Protein AF-A0A7R8Z9K9-F1 (afdb_monomer_lite)

Structure (mmCIF, N/CA/C/O backbone):
data_AF-A0A7R8Z9K9-F1
#
_entry.id   AF-A0A7R8Z9K9-F1
#
loop_
_atom_site.group_PDB
_atom_site.id
_atom_site.type_symbol
_atom_site.label_atom_id
_atom_site.label_alt_id
_atom_site.label_comp_id
_atom_site.label_asym_id
_atom_site.label_entity_id
_atom_site.label_seq_id
_atom_site.pdbx_PDB_ins_code
_atom_site.Cartn_x
_atom_site.Cartn_y
_atom_site.Cartn_z
_atom_site.occupancy
_atom_site.B_iso_or_equiv
_atom_site.auth_seq_id
_atom_site.auth_comp_id
_atom_site.auth_asym_id
_atom_site.auth_atom_id
_atom_site.pdbx_PDB_model_num
ATOM 1 N N . MET A 1 1 ? 3.590 -2.483 -10.558 1.00 52.03 1 MET A N 1
ATOM 2 C CA . MET A 1 1 ? 3.699 -1.095 -10.075 1.00 52.03 1 MET A CA 1
ATOM 3 C C . MET A 1 1 ? 3.629 -0.185 -11.286 1.00 52.03 1 MET A C 1
ATOM 5 O O . MET A 1 1 ? 4.365 -0.441 -12.233 1.00 52.03 1 MET A O 1
ATOM 9 N N . LEU A 1 2 ? 2.723 0.784 -11.284 1.00 53.03 2 LEU A N 1
ATOM 10 C CA . LEU A 1 2 ? 2.446 1.708 -12.384 1.00 53.03 2 LEU A CA 1
ATOM 11 C C . LEU A 1 2 ? 2.687 3.146 -11.916 1.00 53.03 2 LEU A C 1
ATOM 13 O O . LEU A 1 2 ? 2.334 3.467 -10.784 1.00 53.03 2 LEU A O 1
ATOM 17 N N . CYS A 1 3 ? 3.271 4.001 -12.758 1.00 41.38 3 CYS A N 1
ATOM 18 C CA . CYS A 1 3 ? 3.404 5.423 -12.441 1.00 41.38 3 CYS A CA 1
ATOM 19 C C . CYS A 1 3 ? 2.053 6.142 -12.611 1.00 41.38 3 CYS A C 1
ATOM 21 O O . CYS A 1 3 ? 1.376 5.962 -13.618 1.00 41.38 3 CYS A O 1
ATOM 23 N N . ALA A 1 4 ? 1.656 6.943 -11.620 1.00 40.53 4 ALA A N 1
ATOM 24 C CA . ALA A 1 4 ? 0.320 7.541 -11.517 1.00 40.53 4 ALA A CA 1
ATOM 25 C C . ALA A 1 4 ? 0.009 8.651 -12.540 1.00 40.53 4 ALA A C 1
ATOM 27 O O . ALA A 1 4 ? -1.157 9.002 -12.698 1.00 40.53 4 ALA A O 1
ATOM 28 N N . GLU A 1 5 ? 1.013 9.211 -13.220 1.00 37.53 5 GLU A N 1
ATOM 29 C CA . GLU A 1 5 ? 0.832 10.372 -14.109 1.00 37.53 5 GLU A CA 1
ATOM 30 C C . GLU A 1 5 ? 0.020 10.072 -15.386 1.00 37.53 5 GLU A C 1
ATOM 32 O O . GLU A 1 5 ? -0.365 11.002 -16.088 1.00 37.53 5 GLU A O 1
ATOM 37 N N . GLU A 1 6 ? -0.301 8.805 -15.672 1.00 40.16 6 GLU A N 1
ATOM 38 C CA . GLU A 1 6 ? -0.835 8.385 -16.980 1.00 40.16 6 GLU A CA 1
ATOM 39 C C . GLU A 1 6 ? -2.163 7.608 -16.922 1.00 40.16 6 GLU A C 1
ATOM 41 O O . GLU A 1 6 ? -2.559 6.985 -17.905 1.00 40.16 6 GLU A O 1
ATOM 46 N N . ILE A 1 7 ? -2.873 7.616 -15.789 1.00 44.47 7 ILE A N 1
ATOM 47 C CA . ILE A 1 7 ? -3.975 6.669 -15.560 1.00 44.47 7 ILE A CA 1
ATOM 48 C C . ILE A 1 7 ? -5.355 7.350 -15.588 1.00 44.47 7 ILE A C 1
ATOM 50 O O . ILE A 1 7 ? -5.665 8.180 -14.734 1.00 44.47 7 ILE A O 1
ATOM 54 N N . GLY A 1 8 ? -6.178 6.983 -16.584 1.00 40.91 8 GLY A N 1
ATOM 55 C CA . GLY A 1 8 ? -7.614 7.302 -16.682 1.00 40.91 8 GLY A CA 1
ATOM 56 C C . GLY A 1 8 ? -8.498 6.405 -15.796 1.00 40.91 8 GLY A C 1
ATOM 57 O O . GLY A 1 8 ? -7.988 5.649 -14.977 1.00 40.91 8 GLY A O 1
ATOM 58 N N . ASP A 1 9 ? -9.827 6.487 -15.928 1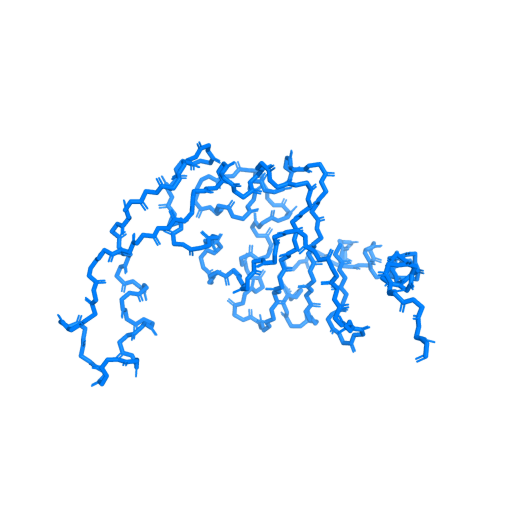.00 36.44 9 ASP A N 1
ATOM 59 C CA . ASP A 1 9 ? -10.759 5.658 -15.139 1.00 36.44 9 ASP A CA 1
ATOM 60 C C . ASP A 1 9 ? -10.586 4.156 -15.457 1.00 36.44 9 ASP A C 1
ATOM 62 O O . ASP A 1 9 ? -10.836 3.726 -16.581 1.00 36.44 9 ASP A O 1
ATOM 66 N N . ILE A 1 10 ? -10.179 3.357 -14.459 1.00 47.94 10 ILE A N 1
ATOM 67 C CA . ILE A 1 10 ? -10.001 1.895 -14.566 1.00 47.94 10 ILE A CA 1
ATOM 68 C C . ILE A 1 10 ? -11.184 1.161 -13.916 1.00 47.94 10 ILE A C 1
ATOM 70 O O . ILE A 1 10 ? -11.571 1.458 -12.781 1.00 47.94 10 ILE A O 1
ATOM 74 N N . HIS A 1 11 ? -11.702 0.140 -14.603 1.00 39.91 11 HIS A N 1
ATOM 75 C CA . HIS A 1 11 ? -12.711 -0.805 -14.113 1.00 39.91 11 HIS A CA 1
ATOM 76 C C . HIS A 1 11 ? -12.110 -1.859 -13.153 1.00 39.91 11 HIS A C 1
ATOM 78 O O . HIS A 1 11 ? -12.084 -3.045 -13.448 1.00 39.91 11 HIS A O 1
ATOM 84 N N . ALA A 1 12 ? -11.647 -1.451 -11.967 1.00 46.03 12 ALA A N 1
ATOM 85 C CA . ALA A 1 12 ? -11.196 -2.401 -10.941 1.00 46.03 12 ALA A CA 1
ATOM 86 C C . ALA A 1 12 ? -12.359 -2.860 -10.036 1.00 46.03 12 ALA A C 1
ATOM 88 O O . ALA A 1 12 ? -13.135 -2.042 -9.535 1.00 46.03 12 ALA A O 1
ATOM 89 N N . SER A 1 13 ? -12.450 -4.170 -9.764 1.00 46.19 13 SER A N 1
ATOM 90 C CA . SER A 1 13 ? -13.502 -4.769 -8.915 1.00 46.19 13 SER A CA 1
ATOM 91 C C . SER A 1 13 ? -13.489 -4.255 -7.465 1.00 46.19 13 SER A C 1
ATOM 93 O O . SER A 1 13 ? -14.546 -4.090 -6.854 1.00 46.19 13 SER A O 1
ATOM 95 N N . VAL A 1 14 ? -12.306 -3.966 -6.904 1.00 56.81 14 VAL A N 1
ATOM 96 C CA . VAL A 1 14 ? -12.154 -3.236 -5.635 1.00 56.81 14 VAL A CA 1
ATOM 97 C C . VAL A 1 14 ? -11.001 -2.237 -5.745 1.00 56.81 14 VAL A C 1
ATOM 99 O O . VAL A 1 14 ? -9.825 -2.597 -5.671 1.00 56.81 14 VAL A O 1
ATOM 102 N N . THR A 1 15 ? -11.342 -0.952 -5.841 1.00 54.38 15 THR A N 1
ATOM 103 C CA . THR A 1 15 ? -10.375 0.150 -5.747 1.00 54.38 15 THR A CA 1
ATOM 104 C C . THR A 1 15 ? -10.201 0.563 -4.292 1.00 54.38 15 THR A C 1
ATOM 106 O O . THR A 1 15 ? -11.116 1.125 -3.683 1.00 54.38 15 THR A O 1
ATOM 109 N N . HIS A 1 16 ? -9.020 0.321 -3.718 1.00 59.72 16 HIS A N 1
ATOM 110 C CA . HIS A 1 16 ? -8.695 0.822 -2.386 1.00 59.72 16 HIS A CA 1
ATOM 111 C C . HIS A 1 16 ? -8.024 2.191 -2.477 1.00 59.72 16 HIS A C 1
ATOM 113 O O . HIS A 1 16 ? -6.913 2.349 -2.991 1.00 59.72 16 HIS A O 1
ATOM 119 N N . LYS A 1 17 ? -8.724 3.205 -1.958 1.00 54.59 17 LYS A N 1
ATOM 120 C CA . LYS A 1 17 ? -8.314 4.609 -2.012 1.00 54.59 17 LYS A CA 1
ATOM 121 C C . LYS A 1 17 ? -7.251 4.912 -0.946 1.00 54.59 17 LYS A C 1
ATOM 123 O O . LYS A 1 17 ? -7.519 5.589 0.039 1.00 54.59 17 LYS A O 1
ATOM 128 N N . GLY A 1 18 ? -6.038 4.415 -1.164 1.00 66.25 18 GLY A N 1
ATOM 129 C CA . GLY A 1 18 ? -4.856 4.791 -0.392 1.00 66.25 18 GLY A CA 1
ATOM 130 C C . GLY A 1 18 ? -4.432 3.804 0.690 1.00 66.25 18 GLY A C 1
ATOM 131 O O . GLY A 1 18 ? -5.251 3.113 1.292 1.00 66.25 18 GLY A O 1
ATOM 132 N N . ILE A 1 19 ? -3.122 3.789 0.939 1.00 79.50 19 ILE A N 1
ATOM 133 C CA . ILE A 1 19 ? -2.505 3.217 2.139 1.00 79.50 19 ILE A CA 1
ATOM 134 C C . ILE A 1 19 ? -2.278 4.310 3.185 1.00 79.50 19 ILE A C 1
ATOM 136 O O . ILE A 1 19 ? -1.959 5.456 2.836 1.00 79.50 19 ILE A O 1
ATOM 140 N N . GLY A 1 20 ? -2.423 3.948 4.458 1.00 79.19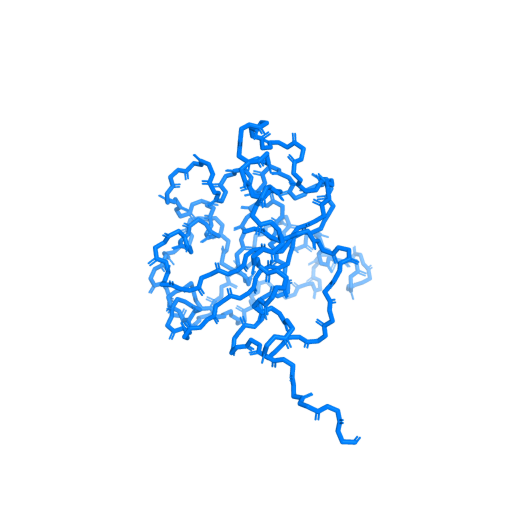 20 GLY A N 1
ATOM 141 C CA . GLY A 1 20 ? -1.957 4.774 5.568 1.00 79.19 20 GLY A CA 1
ATOM 142 C C . GLY A 1 20 ? -0.425 4.920 5.565 1.00 79.19 20 GLY A C 1
ATOM 143 O O . GLY A 1 20 ? 0.270 4.110 4.943 1.00 79.19 20 GLY A O 1
ATOM 144 N N . PRO A 1 21 ? 0.137 5.940 6.240 1.00 81.06 21 PRO A N 1
ATOM 145 C CA . PRO A 1 21 ? 1.592 6.080 6.412 1.00 81.06 21 PRO A CA 1
ATOM 146 C C . PRO A 1 21 ? 2.227 4.912 7.199 1.00 81.06 21 PRO A C 1
ATOM 148 O O . PRO A 1 21 ? 3.418 4.648 7.083 1.00 81.06 21 PRO A O 1
ATOM 151 N N . ASP A 1 22 ? 1.417 4.182 7.957 1.00 82.69 22 ASP A N 1
ATOM 152 C CA . ASP A 1 22 ? 1.696 2.923 8.659 1.00 82.69 22 ASP A CA 1
ATOM 153 C C . ASP A 1 22 ? 1.383 1.666 7.811 1.00 82.69 22 ASP A C 1
ATOM 155 O O . ASP A 1 22 ? 1.462 0.538 8.293 1.00 82.69 22 ASP A O 1
ATOM 159 N N . GLY A 1 23 ? 0.997 1.842 6.543 1.00 82.06 23 GLY A N 1
ATOM 160 C CA . GLY A 1 23 ? 0.676 0.762 5.611 1.00 82.06 23 GLY A CA 1
ATOM 161 C C . GLY A 1 23 ? -0.619 0.010 5.911 1.00 82.06 23 GLY A C 1
ATOM 162 O O . GLY A 1 23 ? -0.770 -1.125 5.441 1.00 82.06 23 GLY A O 1
ATOM 163 N N . HIS A 1 24 ? -1.554 0.598 6.667 1.00 84.44 24 HIS A N 1
ATOM 164 C CA . HIS A 1 24 ? -2.867 -0.016 6.831 1.00 84.44 24 HIS A CA 1
ATOM 165 C C . HIS A 1 24 ? -3.698 0.039 5.541 1.00 84.44 24 HIS A C 1
ATOM 167 O O . HIS A 1 24 ? -3.658 1.010 4.781 1.00 84.44 24 HIS A O 1
ATOM 173 N N . ILE A 1 25 ? -4.497 -1.008 5.326 1.00 83.88 25 ILE A N 1
ATOM 174 C CA . ILE A 1 25 ? -5.570 -1.055 4.323 1.00 83.88 25 ILE A CA 1
ATOM 175 C C . ILE A 1 25 ? -6.908 -0.851 5.033 1.00 83.88 25 ILE A C 1
ATOM 177 O O . ILE A 1 25 ? -7.184 -1.535 6.026 1.00 83.88 25 ILE A O 1
ATOM 181 N N . ALA A 1 26 ? -7.780 0.006 4.500 1.00 82.75 26 ALA A N 1
ATOM 182 C CA . ALA A 1 26 ? -9.013 0.423 5.173 1.00 82.75 26 ALA A CA 1
ATOM 183 C C . ALA A 1 26 ? -8.692 0.924 6.594 1.00 82.75 26 ALA A C 1
ATOM 185 O O . ALA A 1 26 ? -7.798 1.740 6.751 1.00 82.75 26 ALA A O 1
ATOM 186 N N . PHE A 1 27 ? -9.348 0.402 7.632 1.00 81.69 27 PHE A N 1
ATOM 187 C CA . PHE A 1 27 ? -8.949 0.621 9.027 1.00 81.69 27 PHE A CA 1
ATOM 188 C C . PHE A 1 27 ? -8.345 -0.645 9.651 1.00 81.69 27 PHE A C 1
ATOM 190 O O . PHE A 1 27 ? -8.546 -0.934 10.833 1.00 81.69 27 PHE A O 1
ATOM 197 N N . ASN A 1 28 ? -7.633 -1.465 8.869 1.00 83.81 28 ASN A N 1
ATOM 198 C CA . ASN A 1 28 ? -6.879 -2.603 9.399 1.00 83.81 28 ASN A CA 1
ATOM 199 C C . ASN A 1 28 ? -5.527 -2.136 9.941 1.00 83.81 28 ASN A C 1
ATOM 201 O O . ASN A 1 28 ? -4.488 -2.373 9.328 1.00 83.81 28 ASN A O 1
ATOM 205 N N . GLU A 1 29 ? -5.594 -1.511 11.116 1.00 84.12 29 GLU A N 1
ATOM 206 C CA . GLU A 1 29 ? -4.453 -1.024 11.896 1.00 84.12 29 GLU A CA 1
ATOM 207 C C . GLU A 1 29 ? -3.366 -2.102 12.087 1.00 84.12 29 GLU A C 1
ATOM 209 O O . GLU A 1 29 ? -3.707 -3.302 12.105 1.00 84.12 29 GLU A O 1
ATOM 214 N N . PRO A 1 30 ? -2.099 -1.706 12.311 1.00 86.31 30 PRO A N 1
ATOM 215 C CA . PRO A 1 30 ? -0.998 -2.621 12.601 1.00 86.31 30 PRO A CA 1
ATOM 216 C C . PRO A 1 30 ? -1.350 -3.662 13.677 1.00 86.31 30 PRO A C 1
ATOM 218 O O . PRO A 1 30 ? -1.950 -3.360 14.710 1.00 86.31 30 PRO A O 1
ATOM 221 N N . GLY A 1 31 ? -1.023 -4.927 13.410 1.00 85.44 31 GLY A N 1
ATOM 222 C CA . GLY A 1 31 ? -1.386 -6.075 14.250 1.00 85.44 31 GLY A CA 1
ATOM 223 C C . GLY A 1 31 ? -2.754 -6.689 13.921 1.00 85.44 31 GLY A C 1
ATOM 224 O O . GLY A 1 31 ? -3.184 -7.649 14.564 1.00 85.44 31 GLY A O 1
ATOM 225 N N . SER A 1 32 ? -3.464 -6.171 12.915 1.00 86.38 32 SER A N 1
ATOM 226 C CA . SER A 1 32 ? -4.697 -6.786 12.415 1.00 86.38 32 SER A CA 1
ATOM 227 C C . SER A 1 32 ? -4.425 -8.105 11.690 1.00 86.38 32 SER A C 1
ATOM 229 O O . SER A 1 32 ? -3.485 -8.22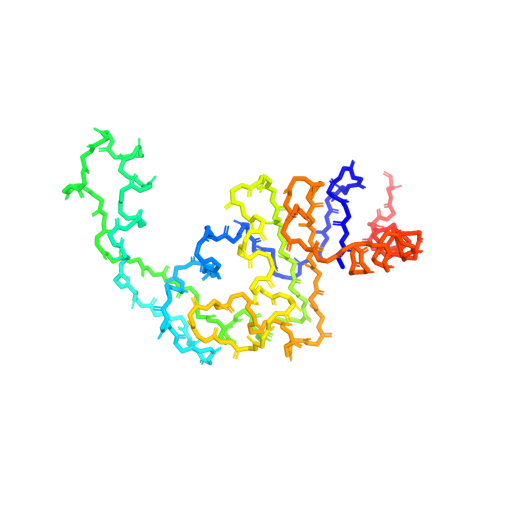7 10.916 1.00 86.38 32 SER A O 1
ATOM 231 N N . SER A 1 33 ? -5.292 -9.101 11.897 1.00 89.19 33 SER A N 1
ATOM 232 C CA . SER A 1 33 ? -5.183 -10.383 11.190 1.00 89.19 33 SER A CA 1
ATOM 233 C C . SER A 1 33 ? -5.288 -10.197 9.671 1.00 89.19 33 SER A C 1
ATOM 235 O O . SER A 1 33 ? -6.217 -9.547 9.179 1.00 89.19 33 SER A O 1
ATOM 237 N N . LEU A 1 34 ? -4.365 -10.818 8.934 1.00 88.06 34 LEU A N 1
ATOM 238 C CA . LEU A 1 34 ? -4.307 -10.775 7.468 1.00 88.06 34 LEU A CA 1
ATOM 239 C C . LEU A 1 34 ? -5.464 -11.536 6.801 1.00 88.06 34 LEU A C 1
ATOM 241 O O . LEU A 1 34 ? -5.832 -11.245 5.672 1.00 88.06 34 LEU A O 1
ATOM 245 N N . VAL A 1 35 ? -6.101 -12.457 7.525 1.00 89.62 35 VAL A N 1
ATOM 246 C CA . VAL A 1 35 ? -7.290 -13.203 7.067 1.00 89.62 35 VAL A CA 1
ATOM 247 C C . VAL A 1 35 ? -8.584 -12.649 7.667 1.00 89.62 35 VAL A C 1
ATOM 249 O O . VAL A 1 35 ? -9.606 -13.330 7.746 1.00 89.62 35 VAL A O 1
ATOM 252 N N . SER A 1 36 ? -8.548 -11.409 8.157 1.00 87.38 36 SER A N 1
ATOM 253 C CA . SER A 1 36 ? -9.694 -10.812 8.831 1.00 87.38 36 SER A CA 1
ATOM 254 C C . SER A 1 36 ? -10.879 -10.569 7.894 1.00 87.38 36 SER A C 1
ATOM 256 O O . SER A 1 36 ? -10.728 -10.264 6.711 1.00 87.38 36 SER A O 1
ATOM 258 N N . ARG A 1 37 ? -12.084 -10.667 8.461 1.00 86.75 37 ARG A N 1
ATOM 259 C CA . ARG A 1 37 ? -13.354 -10.328 7.809 1.00 86.75 37 ARG A CA 1
ATOM 260 C C . ARG A 1 37 ? -13.850 -8.952 8.252 1.00 86.75 37 ARG A C 1
ATOM 262 O O . ARG A 1 37 ? -13.267 -8.347 9.163 1.00 86.75 37 ARG A O 1
ATOM 269 N N . THR A 1 38 ? -14.893 -8.459 7.584 1.00 83.19 38 THR A N 1
ATOM 270 C CA . THR A 1 38 ? -15.566 -7.206 7.943 1.00 83.19 38 THR A CA 1
ATOM 271 C C . THR A 1 38 ? -15.941 -7.218 9.417 1.00 83.19 38 THR A C 1
ATOM 273 O O . THR A 1 38 ? -16.601 -8.140 9.894 1.00 83.19 38 THR A O 1
ATOM 276 N N . ARG A 1 39 ? -15.469 -6.215 10.155 1.00 78.00 39 ARG A N 1
ATOM 277 C CA . ARG A 1 39 ? -15.640 -6.131 11.607 1.00 78.00 39 ARG A CA 1
ATOM 278 C C . ARG A 1 39 ? -15.615 -4.684 12.064 1.00 78.00 39 ARG A C 1
ATOM 280 O O . ARG A 1 39 ? -15.129 -3.802 11.359 1.00 78.00 39 ARG A O 1
ATOM 287 N N . VAL A 1 40 ? -16.080 -4.465 13.285 1.00 83.25 40 VAL A N 1
ATOM 288 C CA . VAL A 1 40 ? -15.833 -3.210 13.992 1.00 83.25 40 VAL A CA 1
ATOM 289 C C . VAL A 1 40 ? -14.395 -3.224 14.507 1.00 83.25 40 VAL A C 1
ATOM 291 O O . VAL A 1 40 ? -13.957 -4.203 15.117 1.00 83.25 40 VAL A O 1
ATOM 294 N N . LYS A 1 41 ? -13.647 -2.155 14.242 1.00 79.56 41 LYS A N 1
ATOM 295 C CA . LYS A 1 41 ? -12.268 -1.982 14.697 1.00 79.56 41 LYS A CA 1
ATOM 296 C C . LYS A 1 41 ? -12.153 -0.685 15.491 1.00 79.56 41 LYS A C 1
ATOM 298 O O . LYS A 1 41 ? -12.738 0.333 15.126 1.00 79.56 41 LYS A O 1
ATOM 303 N N . THR A 1 42 ? -11.419 -0.751 16.596 1.00 81.56 42 THR A N 1
ATOM 304 C CA . THR A 1 42 ? -11.030 0.429 17.372 1.00 81.56 42 THR A CA 1
ATOM 305 C C . THR A 1 42 ? -9.920 1.154 16.624 1.00 81.56 42 THR A C 1
ATOM 307 O O . THR A 1 42 ? -8.933 0.512 16.260 1.00 81.56 42 THR A O 1
ATOM 310 N N . LEU A 1 43 ? -10.104 2.452 16.387 1.00 78.44 43 LEU A N 1
ATOM 311 C CA . LEU A 1 43 ? -9.127 3.282 15.682 1.00 78.44 43 LEU A CA 1
ATOM 312 C C . LEU A 1 43 ? -7.883 3.502 16.552 1.00 78.44 43 LEU A C 1
ATOM 314 O O . LEU A 1 43 ? -8.005 3.665 17.770 1.00 78.44 43 LEU A O 1
ATOM 318 N N . ALA A 1 44 ? -6.702 3.507 15.931 1.00 77.69 44 ALA A N 1
ATOM 319 C CA . ALA A 1 44 ? -5.464 3.880 16.604 1.00 77.69 44 ALA A CA 1
ATOM 320 C C . ALA A 1 44 ? -5.452 5.379 16.948 1.00 77.69 44 ALA A C 1
ATOM 322 O O . ALA A 1 44 ? -6.174 6.177 16.346 1.00 77.69 44 ALA A O 1
ATOM 323 N N . GLN A 1 45 ? -4.618 5.763 17.917 1.00 80.56 45 GLN A N 1
ATOM 324 C CA . GLN A 1 45 ? -4.484 7.158 18.341 1.00 80.56 45 GLN A CA 1
ATOM 325 C C . GLN A 1 45 ? -4.073 8.064 17.167 1.00 80.56 45 GLN A C 1
ATOM 327 O O . GLN A 1 45 ? -4.713 9.088 16.939 1.00 80.56 45 GLN A O 1
ATOM 332 N N . ASP A 1 46 ? -3.110 7.621 16.358 1.00 77.56 46 ASP A N 1
ATOM 333 C CA . ASP A 1 46 ? -2.640 8.333 15.163 1.00 77.56 46 ASP A CA 1
ATOM 334 C C . ASP A 1 46 ? -3.783 8.577 14.158 1.00 77.56 46 ASP A C 1
ATOM 336 O O . ASP A 1 46 ? -3.925 9.666 13.597 1.00 77.56 46 ASP A O 1
ATOM 340 N N . THR A 1 47 ? -4.667 7.588 13.983 1.00 75.75 47 THR A N 1
ATOM 341 C CA . THR A 1 47 ? -5.850 7.680 13.115 1.00 75.75 47 THR A CA 1
ATOM 342 C C . THR A 1 47 ? -6.893 8.657 13.668 1.00 75.75 47 THR A C 1
ATOM 344 O O . THR A 1 47 ? -7.536 9.378 12.899 1.00 75.75 47 THR A O 1
ATOM 347 N N . LEU A 1 48 ? -7.069 8.722 14.993 1.00 81.19 48 LEU A N 1
ATOM 348 C CA . LEU A 1 48 ? -7.953 9.706 15.627 1.00 81.19 48 LEU A CA 1
ATOM 349 C C . LEU A 1 48 ? -7.425 11.130 15.423 1.00 81.19 48 LEU A C 1
ATOM 351 O O . LEU A 1 48 ? -8.196 12.020 15.065 1.00 81.19 48 LEU A O 1
ATOM 355 N N . GLU A 1 49 ? -6.120 11.338 15.592 1.00 80.75 49 GLU A N 1
ATOM 356 C CA . GLU A 1 49 ? -5.462 12.636 15.399 1.00 80.75 49 GLU A CA 1
ATOM 357 C C . GLU A 1 49 ? -5.526 13.093 13.938 1.00 80.75 49 GLU A C 1
ATOM 359 O O . GLU A 1 49 ? -5.932 14.224 13.657 1.00 80.75 49 GLU A O 1
ATOM 364 N N . ALA A 1 50 ? -5.246 12.193 12.990 1.00 76.88 50 ALA A N 1
ATOM 365 C CA . ALA A 1 50 ? -5.356 12.474 11.560 1.00 76.88 50 ALA A CA 1
ATOM 366 C C . ALA A 1 50 ? -6.790 12.834 11.128 1.00 76.88 50 ALA A C 1
ATOM 368 O O . ALA A 1 50 ? -6.983 13.616 10.190 1.00 76.88 50 ALA A O 1
ATOM 369 N N . ASN A 1 51 ? -7.801 12.287 11.811 1.00 79.00 51 ASN A N 1
ATOM 370 C CA . ASN A 1 51 ? -9.209 12.544 11.519 1.00 79.00 51 ASN A CA 1
ATOM 371 C C . ASN A 1 51 ? -9.814 13.698 12.324 1.00 79.00 51 ASN A C 1
ATOM 373 O O . ASN A 1 51 ? -10.845 14.226 11.907 1.00 79.00 51 ASN A O 1
ATOM 377 N N . ALA A 1 52 ? -9.180 14.157 13.408 1.00 81.69 52 ALA A N 1
ATOM 378 C CA . ALA A 1 52 ? -9.674 15.264 14.230 1.00 81.69 52 ALA A CA 1
ATOM 379 C C . ALA A 1 52 ? -9.932 16.538 13.407 1.00 81.69 52 ALA A C 1
ATOM 381 O O . ALA A 1 52 ? -10.888 17.268 13.678 1.00 81.69 52 ALA A O 1
ATOM 382 N N . ARG A 1 53 ? -9.164 16.752 12.329 1.00 81.69 53 ARG A N 1
ATOM 383 C CA . ARG A 1 53 ? -9.376 17.841 11.356 1.00 81.69 53 ARG A CA 1
ATOM 384 C C . ARG A 1 53 ? -10.784 17.882 10.755 1.00 81.69 53 ARG A C 1
ATOM 386 O O . ARG A 1 53 ? -11.278 18.959 10.440 1.00 81.69 53 ARG A O 1
ATOM 393 N N . PHE A 1 54 ? -11.448 16.732 10.628 1.00 80.75 54 PHE A N 1
ATOM 394 C CA . PHE A 1 54 ? -12.815 16.628 10.106 1.00 80.75 54 PHE A CA 1
ATOM 395 C C . PHE A 1 54 ? -13.890 16.863 11.178 1.00 80.75 54 PHE A C 1
ATOM 397 O O . PHE A 1 54 ? -15.048 17.087 10.840 1.00 80.75 54 PHE A O 1
ATOM 404 N N . PHE A 1 55 ? -13.514 16.857 12.460 1.00 83.56 55 PHE A N 1
ATOM 405 C CA . PHE A 1 55 ? -14.412 17.022 13.610 1.00 83.56 55 PHE A CA 1
ATOM 406 C C . PHE A 1 55 ? -14.139 18.326 14.380 1.00 83.56 55 PHE A C 1
ATOM 408 O O . PHE A 1 55 ? -14.386 18.420 15.582 1.00 83.56 55 PHE A O 1
ATOM 415 N N . GLY A 1 56 ? -13.629 19.352 13.688 1.00 82.12 56 GLY A N 1
ATOM 416 C CA . GLY A 1 56 ? -13.342 20.660 14.283 1.00 82.12 56 GLY A CA 1
ATOM 417 C C . GLY A 1 56 ? -12.121 20.668 15.206 1.00 82.12 56 GLY A C 1
ATOM 418 O O . GLY A 1 56 ? -12.112 21.411 16.182 1.00 82.12 56 GLY A O 1
ATOM 419 N N . ASN A 1 57 ? -11.113 19.837 14.911 1.00 82.81 57 ASN A N 1
ATOM 420 C CA . ASN A 1 57 ? -9.900 19.631 15.714 1.00 82.81 57 ASN A CA 1
ATOM 421 C C . ASN A 1 57 ? -10.163 19.127 17.145 1.00 82.81 57 ASN A C 1
ATOM 423 O O . ASN A 1 57 ? -9.324 19.290 18.027 1.00 82.81 57 ASN A O 1
ATOM 427 N N . ASP A 1 58 ? -11.311 18.487 17.374 1.00 82.06 58 ASP A N 1
ATOM 428 C CA . ASP A 1 58 ? -11.682 17.912 18.664 1.00 82.06 58 ASP A CA 1
ATOM 429 C C . ASP A 1 58 ? -11.641 16.379 18.601 1.00 82.06 58 ASP A C 1
ATOM 431 O O . ASP A 1 58 ? -12.534 15.730 18.051 1.00 82.06 58 ASP A O 1
ATOM 435 N N . ILE A 1 59 ? -10.595 15.797 19.193 1.00 80.50 59 ILE A N 1
ATOM 436 C CA . ILE A 1 59 ? -10.378 14.342 19.249 1.00 80.50 59 ILE A CA 1
ATOM 437 C C . ILE A 1 59 ? -11.530 13.634 19.977 1.00 80.50 59 ILE A C 1
ATOM 439 O O . ILE A 1 59 ? -11.864 12.499 19.644 1.00 80.50 59 ILE A O 1
ATOM 443 N N . SER A 1 60 ? -12.181 14.291 20.946 1.00 81.81 60 SER A N 1
ATOM 444 C CA . SER A 1 60 ? -13.258 13.670 21.728 1.00 81.81 60 SER A CA 1
ATOM 445 C C . SER A 1 60 ? -14.512 13.377 20.900 1.00 81.81 60 SER A C 1
ATOM 447 O O . SER A 1 60 ? -15.288 12.486 21.251 1.00 81.81 60 SER A O 1
ATOM 449 N N . LYS A 1 61 ? -14.685 14.096 19.784 1.00 83.12 61 LYS A N 1
ATOM 450 C CA . LYS A 1 61 ? -15.810 13.944 18.854 1.00 83.12 61 LYS A CA 1
ATOM 451 C C . LYS A 1 61 ? -15.552 12.915 17.761 1.00 83.12 61 LYS A C 1
ATOM 453 O O . LYS A 1 61 ? -16.495 12.533 17.069 1.00 83.12 61 LYS A O 1
ATOM 458 N N . VAL A 1 62 ? -14.309 12.462 17.600 1.00 83.44 62 VAL A N 1
ATOM 459 C CA . VAL A 1 62 ? -13.967 11.444 16.608 1.00 83.44 62 VAL A CA 1
ATOM 460 C C . VAL A 1 62 ? -14.503 10.088 17.089 1.00 83.44 62 VAL A C 1
ATOM 462 O O . VAL A 1 62 ? -14.203 9.6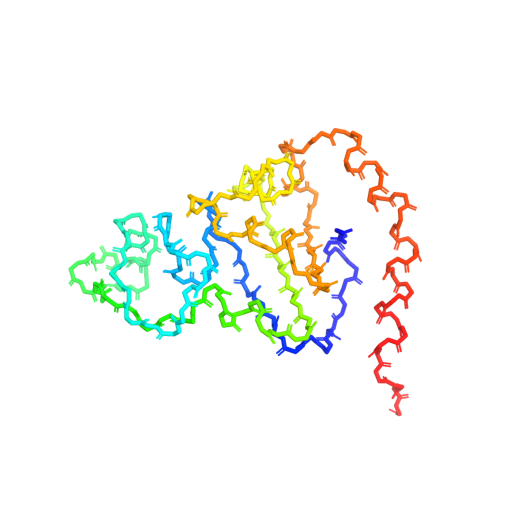70 18.213 1.00 83.44 62 VAL A O 1
ATOM 465 N N . PRO A 1 63 ? -15.298 9.373 16.271 1.00 81.38 63 PRO A N 1
ATOM 466 C CA . PRO A 1 63 ? -15.768 8.040 16.618 1.00 81.38 63 PRO A CA 1
ATOM 467 C C . PRO A 1 63 ? -14.590 7.107 16.921 1.00 81.38 63 PRO A C 1
ATOM 469 O O . PRO A 1 63 ? -13.712 6.914 16.088 1.00 81.38 63 PRO A O 1
ATOM 472 N N . LYS A 1 64 ? -14.575 6.489 18.109 1.00 82.31 64 LYS A N 1
ATOM 473 C CA . LYS A 1 64 ? -13.478 5.592 18.532 1.00 82.31 64 LYS A CA 1
ATOM 474 C C . LYS A 1 64 ? -13.482 4.238 17.816 1.00 82.31 64 LYS A C 1
ATOM 476 O O . LYS A 1 64 ? -12.528 3.470 17.928 1.00 82.31 64 LYS A O 1
ATOM 481 N N . GLN A 1 65 ? -14.573 3.922 17.127 1.00 80.69 65 GLN A N 1
ATOM 482 C CA . GLN A 1 65 ? -14.780 2.667 16.424 1.00 80.69 65 GLN A CA 1
ATOM 483 C C . GLN A 1 65 ? -15.289 2.943 15.014 1.00 80.69 65 GLN A C 1
ATOM 485 O O . GLN A 1 65 ? -16.151 3.800 14.820 1.00 80.69 65 GLN A O 1
ATOM 490 N N . ALA A 1 66 ? -14.783 2.180 14.050 1.00 77.31 66 ALA A N 1
ATOM 491 C CA . ALA A 1 66 ? -15.232 2.205 12.667 1.00 77.31 66 ALA A CA 1
ATOM 492 C C . ALA A 1 66 ? -15.571 0.787 12.197 1.00 77.31 66 ALA A C 1
ATOM 494 O O . ALA A 1 66 ? -14.944 -0.192 12.614 1.00 77.31 66 ALA A O 1
ATOM 495 N N . LEU A 1 67 ? -16.564 0.670 11.316 1.00 78.38 67 LEU A N 1
ATOM 496 C CA . LEU A 1 67 ? -16.781 -0.557 10.562 1.00 78.38 67 LEU A CA 1
ATOM 497 C C . LEU A 1 67 ? -15.766 -0.586 9.420 1.00 78.38 67 LEU A C 1
ATOM 499 O O . LEU A 1 67 ? -15.713 0.341 8.616 1.00 78.38 67 LEU A O 1
ATOM 503 N N . THR A 1 68 ? -14.961 -1.640 9.353 1.00 81.56 68 THR A N 1
ATOM 504 C CA . THR A 1 68 ? -13.946 -1.800 8.311 1.00 81.56 68 THR A CA 1
ATOM 505 C C . THR A 1 68 ? -14.109 -3.128 7.611 1.00 81.56 68 THR A C 1
ATOM 507 O O . THR A 1 68 ? -14.384 -4.150 8.246 1.00 81.56 68 THR A O 1
ATOM 510 N N . VAL A 1 69 ? -13.874 -3.124 6.301 1.00 83.00 69 VAL A N 1
ATOM 511 C CA . VAL A 1 69 ? -13.613 -4.361 5.567 1.00 83.00 69 VAL A CA 1
ATOM 512 C C . VAL A 1 69 ? -12.333 -4.988 6.111 1.00 83.00 69 VAL A C 1
ATOM 514 O O . VAL A 1 69 ? -11.389 -4.282 6.480 1.00 83.00 69 VAL A O 1
ATOM 517 N N . GLY A 1 70 ? -12.322 -6.310 6.248 1.00 84.19 70 GLY A N 1
ATOM 518 C CA . GLY A 1 70 ? -11.129 -7.029 6.684 1.00 84.19 70 GLY A CA 1
ATOM 519 C C . GLY A 1 70 ? -10.168 -7.267 5.525 1.00 84.19 70 GLY A C 1
ATOM 520 O O . GLY A 1 70 ? -10.586 -7.278 4.369 1.00 84.19 70 GLY A O 1
ATOM 521 N N . VAL A 1 71 ? -8.893 -7.506 5.833 1.00 85.94 71 VAL A N 1
ATOM 522 C CA . VAL A 1 71 ? -7.860 -7.779 4.817 1.00 85.94 71 VAL A CA 1
ATOM 523 C C . VAL A 1 71 ? -8.256 -8.978 3.954 1.00 85.94 71 VAL A C 1
ATOM 525 O O . VAL A 1 71 ? -8.250 -8.881 2.734 1.00 85.94 71 VAL A O 1
ATOM 528 N N . GLY A 1 72 ? -8.744 -10.059 4.569 1.00 83.44 72 GLY A N 1
ATOM 529 C CA . GLY A 1 72 ? -9.230 -11.243 3.857 1.00 83.44 72 GLY A CA 1
ATOM 530 C C . GLY A 1 72 ? -10.449 -10.972 2.970 1.00 83.44 72 GLY A C 1
ATOM 531 O O . GLY A 1 72 ? -10.677 -11.679 2.004 1.00 83.44 72 GLY A O 1
ATOM 532 N N . THR A 1 73 ? -11.230 -9.931 3.269 1.00 83.00 73 THR A N 1
ATOM 533 C CA . THR A 1 73 ? -12.370 -9.538 2.420 1.00 83.00 73 THR A CA 1
ATOM 534 C C . THR A 1 73 ? -11.895 -8.835 1.155 1.00 83.00 73 THR A C 1
ATOM 536 O O . THR A 1 73 ? -12.472 -9.041 0.098 1.00 83.00 73 THR A O 1
ATOM 539 N N . VAL A 1 74 ? -10.825 -8.040 1.253 1.00 84.12 74 VAL A N 1
ATOM 540 C CA . VAL A 1 74 ? -10.197 -7.421 0.078 1.00 84.12 74 VAL A CA 1
ATOM 541 C C . VAL A 1 74 ? -9.393 -8.455 -0.715 1.00 84.12 74 VAL A C 1
ATOM 543 O O . VAL A 1 74 ? -9.401 -8.420 -1.935 1.00 84.12 74 VAL A O 1
ATOM 546 N N . MET A 1 75 ? -8.763 -9.420 -0.038 1.00 84.31 75 MET A N 1
ATOM 547 C CA . MET A 1 75 ? -8.050 -10.529 -0.687 1.00 84.31 75 MET A CA 1
ATOM 548 C C . MET A 1 75 ? -8.964 -11.460 -1.498 1.00 84.31 75 MET A C 1
ATOM 550 O O . MET A 1 75 ? -8.478 -12.129 -2.403 1.00 84.31 75 MET A O 1
ATOM 554 N N . ASP A 1 76 ? -10.261 -11.512 -1.185 1.00 83.19 76 ASP A N 1
ATOM 555 C CA . ASP A 1 76 ? -11.245 -12.294 -1.944 1.00 83.19 76 ASP A CA 1
ATOM 556 C C . ASP A 1 76 ? -11.699 -11.590 -3.237 1.00 83.19 76 ASP A C 1
ATOM 558 O O . ASP A 1 76 ? -12.417 -12.191 -4.036 1.00 83.19 76 ASP A O 1
ATOM 562 N N . ALA A 1 77 ? -11.306 -10.329 -3.457 1.00 82.69 77 ALA A N 1
ATOM 563 C CA . ALA A 1 77 ? -11.572 -9.641 -4.714 1.00 82.69 77 ALA A CA 1
ATOM 564 C C . ALA A 1 77 ? -10.812 -10.312 -5.866 1.00 82.69 77 ALA A C 1
ATOM 566 O O . ALA A 1 77 ? -9.694 -10.794 -5.682 1.00 82.69 77 ALA A O 1
ATOM 567 N N . GLU A 1 78 ? -11.401 -10.315 -7.061 1.00 83.62 78 GLU A N 1
ATOM 568 C CA . GLU A 1 78 ? -10.744 -10.845 -8.262 1.00 83.62 78 GLU A CA 1
ATOM 569 C C . GLU A 1 78 ? -9.498 -10.029 -8.618 1.00 83.62 78 GLU A C 1
ATOM 571 O O . GLU A 1 78 ? -8.442 -10.595 -8.889 1.00 83.62 78 GLU A O 1
ATOM 576 N N . GLU A 1 79 ? -9.602 -8.708 -8.485 1.00 82.75 79 GLU A N 1
ATOM 577 C CA . GLU A 1 79 ? -8.529 -7.756 -8.724 1.00 82.75 79 GLU A CA 1
ATOM 578 C C . GLU A 1 79 ? -8.528 -6.661 -7.654 1.00 82.75 79 GLU A C 1
ATOM 580 O O . GLU A 1 79 ? -9.585 -6.171 -7.235 1.00 82.75 79 GLU A O 1
ATOM 585 N N . VAL A 1 80 ? -7.329 -6.275 -7.214 1.00 84.62 80 VAL A N 1
ATOM 586 C CA . VAL A 1 80 ? -7.119 -5.215 -6.227 1.00 84.62 80 VAL A CA 1
ATOM 587 C C . VAL A 1 80 ? -6.230 -4.130 -6.811 1.00 84.62 80 VAL A C 1
ATOM 589 O O . VAL A 1 80 ? -5.084 -4.383 -7.178 1.00 84.62 80 VAL A O 1
ATOM 592 N N . MET A 1 81 ? -6.726 -2.895 -6.799 1.00 85.81 81 MET A N 1
ATOM 593 C CA . MET A 1 81 ? -5.955 -1.721 -7.196 1.00 85.81 81 MET A CA 1
ATOM 594 C C . MET A 1 81 ? -5.686 -0.809 -5.995 1.00 85.81 81 MET A C 1
ATOM 596 O O . MET A 1 81 ? -6.606 -0.441 -5.258 1.00 85.81 81 MET A O 1
ATOM 600 N N . ILE A 1 82 ? -4.420 -0.429 -5.806 1.00 86.38 82 ILE A N 1
ATOM 601 C CA . ILE A 1 82 ? -3.946 0.389 -4.683 1.00 86.38 82 ILE A CA 1
ATOM 602 C C . ILE A 1 82 ? -3.233 1.623 -5.222 1.00 86.38 82 ILE A C 1
ATOM 604 O O . ILE A 1 82 ? -2.212 1.505 -5.893 1.00 86.38 82 ILE A O 1
ATOM 608 N N . LEU A 1 83 ? -3.742 2.806 -4.881 1.00 86.38 83 LEU A N 1
ATOM 609 C CA . LEU A 1 83 ? -3.141 4.086 -5.257 1.00 86.38 83 LEU A CA 1
ATOM 610 C C . LEU A 1 83 ? -2.292 4.658 -4.114 1.00 86.38 83 LEU A C 1
ATOM 612 O O . LEU A 1 83 ? -2.773 4.797 -2.990 1.00 86.38 83 LEU A O 1
ATOM 616 N N . ILE A 1 84 ? -1.046 5.034 -4.392 1.00 87.12 84 ILE A N 1
ATOM 617 C CA . ILE A 1 84 ? -0.068 5.468 -3.391 1.00 87.12 84 ILE A CA 1
ATOM 618 C C . ILE A 1 84 ? 0.645 6.723 -3.884 1.00 87.12 84 ILE A C 1
ATOM 620 O O . ILE A 1 84 ? 1.539 6.655 -4.713 1.00 87.12 84 ILE A O 1
ATOM 624 N N . THR A 1 85 ? 0.261 7.877 -3.349 1.00 87.00 85 THR A N 1
ATOM 625 C CA . THR A 1 85 ? 0.853 9.163 -3.737 1.00 87.00 85 THR A CA 1
ATOM 626 C C . THR A 1 85 ? 1.459 9.913 -2.555 1.00 87.00 85 THR A C 1
ATOM 628 O O . THR A 1 85 ? 0.891 9.921 -1.450 1.00 87.00 85 THR A O 1
ATOM 631 N N . GLY A 1 86 ? 2.587 10.568 -2.807 1.00 86.81 86 GLY A N 1
ATOM 632 C CA . GLY A 1 86 ? 3.318 11.431 -1.892 1.00 86.81 86 GLY A CA 1
ATOM 633 C C . GLY A 1 86 ? 4.419 10.727 -1.097 1.00 86.81 86 GLY A C 1
ATOM 634 O O . GLY A 1 86 ? 4.298 9.571 -0.682 1.00 86.81 86 GLY A O 1
ATOM 635 N N . ALA A 1 87 ? 5.474 11.490 -0.801 1.00 89.81 87 ALA A N 1
ATOM 636 C CA . ALA A 1 87 ? 6.674 11.026 -0.104 1.00 89.81 87 ALA A CA 1
ATOM 637 C C . ALA A 1 87 ? 6.395 10.443 1.291 1.00 89.81 87 ALA A C 1
ATOM 639 O O . ALA A 1 87 ? 7.063 9.509 1.728 1.00 89.81 87 ALA A O 1
ATOM 640 N N . HIS A 1 88 ? 5.360 10.929 1.985 1.00 87.38 88 HIS A N 1
ATOM 641 C CA . HIS A 1 88 ? 4.961 10.429 3.307 1.00 87.38 88 HIS A CA 1
ATOM 642 C C . HIS A 1 88 ? 4.455 8.980 3.294 1.00 87.38 88 HIS A C 1
ATOM 644 O O . HIS A 1 88 ? 4.288 8.391 4.359 1.00 87.38 88 HIS A O 1
ATOM 650 N N . LYS A 1 89 ? 4.207 8.400 2.112 1.00 88.69 89 LYS A N 1
ATOM 651 C CA . LYS A 1 89 ? 3.827 6.991 1.944 1.00 88.69 89 LYS A CA 1
ATOM 652 C C . LYS A 1 89 ? 4.966 6.109 1.429 1.00 88.69 89 LYS A C 1
ATOM 654 O O . LYS A 1 89 ? 4.780 4.896 1.344 1.00 88.69 89 LYS A O 1
ATOM 659 N N . ALA A 1 90 ? 6.134 6.675 1.117 1.00 90.31 90 ALA A N 1
ATOM 660 C CA . ALA A 1 90 ? 7.231 5.924 0.512 1.00 90.31 90 ALA A CA 1
ATOM 661 C C . ALA A 1 90 ? 7.728 4.786 1.410 1.00 90.31 90 ALA A C 1
ATOM 663 O O . ALA A 1 90 ? 7.919 3.658 0.954 1.00 90.31 90 ALA A O 1
ATOM 664 N N . PHE A 1 91 ? 7.831 5.046 2.715 1.00 91.75 91 PHE A N 1
ATOM 665 C CA . PHE A 1 91 ? 8.223 4.027 3.684 1.00 91.75 91 PHE A CA 1
ATOM 666 C C . PHE A 1 91 ? 7.200 2.886 3.780 1.00 91.75 91 PHE A C 1
ATOM 668 O O . PHE A 1 91 ? 7.574 1.714 3.821 1.00 91.75 91 PHE A O 1
ATOM 675 N N . ALA A 1 92 ? 5.904 3.210 3.748 1.00 90.56 92 ALA A N 1
ATOM 676 C CA . ALA A 1 92 ? 4.843 2.208 3.730 1.00 90.56 92 ALA A CA 1
ATOM 677 C C . ALA A 1 92 ? 4.901 1.348 2.458 1.00 90.56 92 ALA A C 1
ATOM 679 O O . ALA A 1 92 ? 4.757 0.131 2.547 1.00 90.56 92 ALA A O 1
ATOM 680 N N . LEU A 1 93 ? 5.172 1.951 1.292 1.00 91.69 93 LEU A N 1
ATOM 681 C CA . LEU A 1 93 ? 5.350 1.217 0.036 1.00 91.69 93 LEU A CA 1
ATOM 682 C C . LEU A 1 93 ? 6.564 0.281 0.093 1.00 91.69 93 LEU A C 1
ATOM 684 O O . LEU A 1 93 ? 6.447 -0.887 -0.271 1.00 91.69 93 LEU A O 1
ATOM 688 N N . TYR A 1 94 ? 7.700 0.748 0.612 1.00 93.44 94 TYR A N 1
ATOM 689 C CA . TYR A 1 94 ? 8.884 -0.086 0.831 1.00 93.44 94 TYR A CA 1
ATOM 690 C C . TYR A 1 94 ? 8.562 -1.325 1.683 1.00 93.44 94 TYR A C 1
ATOM 692 O O . TYR A 1 94 ? 8.835 -2.457 1.273 1.00 93.44 94 TYR A O 1
ATOM 700 N N . LYS A 1 95 ? 7.883 -1.134 2.820 1.00 92.75 95 LYS A N 1
ATOM 701 C CA . LYS A 1 95 ? 7.425 -2.230 3.688 1.00 92.75 95 LYS A CA 1
ATOM 702 C C . LYS A 1 95 ? 6.413 -3.152 3.007 1.00 92.75 95 LYS A C 1
ATOM 704 O O . LYS A 1 95 ? 6.375 -4.343 3.301 1.00 92.75 95 LYS A O 1
ATOM 709 N N . ALA A 1 96 ? 5.602 -2.611 2.102 1.00 90.81 96 ALA A N 1
ATOM 710 C CA . ALA A 1 96 ? 4.574 -3.351 1.388 1.00 90.81 96 ALA A CA 1
ATOM 711 C C . ALA A 1 96 ? 5.125 -4.316 0.338 1.00 90.81 96 ALA A C 1
ATOM 713 O O . ALA A 1 96 ? 4.506 -5.356 0.129 1.00 90.81 96 ALA A O 1
ATOM 714 N N . ILE A 1 97 ? 6.223 -3.970 -0.348 1.00 91.88 97 ILE A N 1
ATOM 715 C CA . ILE A 1 97 ? 6.688 -4.715 -1.534 1.00 91.88 97 ILE A CA 1
ATOM 716 C C . ILE A 1 97 ? 8.094 -5.297 -1.411 1.00 91.88 97 ILE A C 1
ATOM 718 O O . ILE A 1 97 ? 8.373 -6.310 -2.046 1.00 91.88 97 ILE A O 1
ATOM 722 N N . GLU A 1 98 ? 8.995 -4.662 -0.657 1.00 92.31 98 GLU A N 1
ATOM 723 C CA . GLU A 1 98 ? 10.383 -5.130 -0.545 1.00 92.31 98 GLU A CA 1
ATOM 724 C C . GLU A 1 98 ? 10.624 -5.979 0.702 1.00 92.31 98 GLU A C 1
ATOM 726 O O . GLU A 1 98 ? 11.527 -6.819 0.711 1.00 92.31 98 GLU A O 1
ATOM 731 N N . GLU A 1 99 ? 9.827 -5.774 1.751 1.00 93.88 99 GLU A N 1
ATOM 732 C CA . GLU A 1 99 ? 9.835 -6.629 2.935 1.00 93.88 99 GLU A CA 1
ATOM 733 C C . GLU A 1 99 ? 8.824 -7.774 2.823 1.00 93.88 99 GLU A C 1
ATOM 735 O O . GLU A 1 99 ? 8.032 -7.852 1.890 1.00 93.88 99 GLU A O 1
ATOM 740 N N . GLY A 1 100 ? 8.885 -8.716 3.764 1.00 91.94 100 GLY A N 1
ATOM 741 C CA . GLY A 1 100 ? 7.983 -9.863 3.785 1.00 91.94 100 GLY A CA 1
ATOM 742 C C . GLY A 1 100 ? 6.581 -9.523 4.294 1.00 91.94 100 GLY A C 1
ATOM 743 O O . GLY A 1 100 ? 6.364 -8.521 4.976 1.00 91.94 100 GLY A O 1
ATOM 744 N N . VAL A 1 101 ? 5.644 -10.433 4.024 1.00 93.50 101 VAL A N 1
ATOM 745 C CA . VAL A 1 101 ? 4.264 -10.367 4.521 1.00 93.50 101 VAL A CA 1
ATOM 746 C C . VAL A 1 101 ? 4.241 -10.264 6.050 1.00 93.50 101 VAL A C 1
ATOM 748 O O . VAL A 1 101 ? 4.724 -11.151 6.756 1.00 93.50 101 VAL A O 1
ATOM 751 N N . ASN A 1 102 ? 3.661 -9.182 6.567 1.00 92.25 102 ASN A N 1
ATOM 752 C CA . ASN A 1 102 ? 3.653 -8.850 7.986 1.00 92.25 102 ASN A CA 1
ATOM 753 C C . ASN A 1 102 ? 2.332 -8.175 8.392 1.00 92.25 102 ASN A C 1
ATOM 755 O O . ASN A 1 102 ? 1.884 -7.220 7.765 1.00 92.25 102 ASN A O 1
ATOM 759 N N . HIS A 1 103 ? 1.728 -8.618 9.498 1.00 90.00 103 HIS A N 1
ATOM 760 C CA . HIS A 1 103 ? 0.497 -8.027 10.036 1.00 90.00 103 HIS A CA 1
ATOM 761 C C . HIS A 1 103 ? 0.650 -6.597 10.586 1.00 90.00 103 HIS A C 1
ATOM 763 O O . HIS A 1 103 ? -0.352 -5.929 10.828 1.00 90.00 103 HIS A O 1
ATOM 769 N N . MET A 1 104 ? 1.882 -6.117 10.776 1.00 90.12 104 MET A N 1
ATOM 770 C CA . MET A 1 104 ? 2.162 -4.720 11.116 1.00 90.12 104 MET A CA 1
ATOM 771 C C . MET A 1 104 ? 1.978 -3.794 9.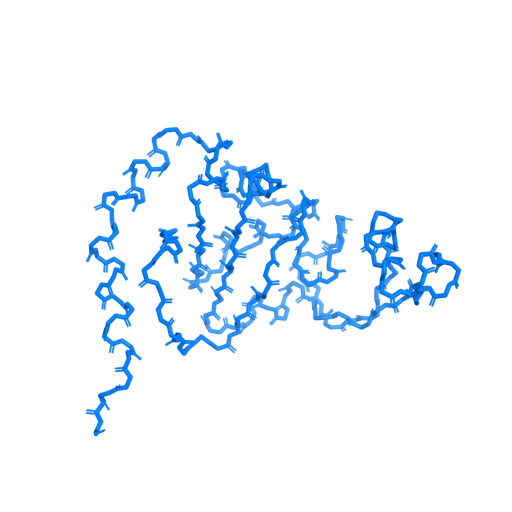912 1.00 90.12 104 MET A C 1
ATOM 773 O O . MET A 1 104 ? 1.660 -2.631 10.102 1.00 90.12 104 MET A O 1
ATOM 777 N N . TRP A 1 105 ? 2.118 -4.325 8.695 1.00 90.25 105 TRP A N 1
ATOM 778 C CA . TRP A 1 105 ? 1.987 -3.601 7.432 1.00 90.25 105 TRP A CA 1
ATOM 779 C C . TRP A 1 105 ? 0.970 -4.341 6.571 1.00 90.25 105 TRP A C 1
ATOM 781 O O . TRP A 1 105 ? 1.340 -5.142 5.713 1.00 90.25 105 TRP A O 1
ATOM 791 N N . THR A 1 106 ? -0.325 -4.149 6.834 1.00 90.44 106 THR A N 1
ATOM 792 C CA . THR A 1 106 ? -1.372 -5.022 6.271 1.00 90.44 106 THR A CA 1
ATOM 793 C C . THR A 1 106 ? -1.423 -5.007 4.743 1.00 90.44 106 THR A C 1
ATOM 795 O O . THR A 1 106 ? -1.772 -6.025 4.151 1.00 90.44 106 THR A O 1
ATOM 798 N N . VAL A 1 107 ? -0.965 -3.924 4.104 1.00 90.81 107 VAL A N 1
ATOM 799 C CA . VAL A 1 107 ? -0.724 -3.831 2.651 1.00 90.81 107 VAL A CA 1
ATOM 800 C C . VAL A 1 107 ? 0.170 -4.950 2.094 1.00 90.81 107 VAL A C 1
ATOM 802 O O . VAL A 1 107 ? -0.049 -5.410 0.976 1.00 90.81 107 VAL A O 1
ATOM 805 N N . SER A 1 108 ? 1.123 -5.461 2.878 1.00 92.69 108 SER A N 1
ATOM 806 C CA . SER A 1 108 ? 2.014 -6.552 2.458 1.00 92.69 108 SER A CA 1
ATOM 807 C C . SER A 1 108 ? 1.272 -7.867 2.181 1.00 92.69 108 SER A C 1
ATOM 809 O O . SER A 1 108 ? 1.791 -8.720 1.467 1.00 92.69 108 SER A O 1
ATOM 811 N N . ALA A 1 109 ? 0.035 -8.031 2.671 1.00 91.06 109 ALA A N 1
ATOM 812 C CA . ALA A 1 109 ? -0.801 -9.197 2.375 1.00 91.06 109 ALA A CA 1
ATOM 813 C C . ALA A 1 109 ? -1.030 -9.391 0.872 1.00 91.06 109 ALA A C 1
ATOM 815 O O . ALA A 1 109 ? -1.105 -10.524 0.396 1.00 91.06 109 ALA A O 1
ATOM 816 N N . PHE A 1 110 ? -1.087 -8.292 0.116 1.00 89.56 110 PHE A N 1
ATOM 817 C CA . PHE A 1 110 ? -1.341 -8.330 -1.319 1.00 89.56 110 PHE A CA 1
ATOM 818 C C . PHE A 1 110 ? -0.190 -8.909 -2.140 1.00 89.56 110 PHE A C 1
ATOM 820 O O . PHE A 1 110 ? -0.394 -9.260 -3.295 1.00 89.56 110 PHE A O 1
ATOM 827 N N . GLN A 1 111 ? 0.988 -9.126 -1.546 1.00 90.00 111 GLN A N 1
ATOM 828 C CA . GLN A 1 111 ? 2.029 -9.946 -2.177 1.00 90.00 111 GLN A CA 1
ATOM 829 C C . GLN A 1 111 ? 1.553 -11.379 -2.471 1.00 90.00 111 GLN A C 1
ATOM 831 O O . GLN A 1 111 ? 2.113 -12.048 -3.334 1.00 90.00 111 GLN A O 1
ATOM 836 N N . GLN A 1 112 ? 0.544 -11.867 -1.740 1.00 91.56 112 GLN A N 1
ATOM 837 C CA . GLN A 1 112 ? -0.038 -13.202 -1.910 1.00 91.56 112 GLN A CA 1
ATOM 838 C C . GLN A 1 112 ? -1.329 -13.197 -2.738 1.00 91.56 112 GLN A C 1
ATOM 840 O O . GLN A 1 112 ? -1.928 -14.253 -2.952 1.00 91.56 112 GLN A O 1
ATOM 845 N N . HIS A 1 113 ? -1.793 -12.026 -3.171 1.00 89.19 113 HIS A N 1
ATOM 846 C CA . HIS A 1 113 ? -2.994 -11.908 -3.985 1.00 89.19 113 HIS A CA 1
ATOM 847 C C . HIS A 1 113 ? -2.670 -12.210 -5.451 1.00 89.19 113 HIS A C 1
ATOM 849 O O . HIS A 1 113 ? -1.566 -11.946 -5.923 1.00 89.19 113 HIS A O 1
ATOM 855 N N . ARG A 1 114 ? -3.624 -12.808 -6.174 1.00 87.38 114 ARG A N 1
ATOM 856 C CA . ARG A 1 114 ? -3.398 -13.269 -7.554 1.00 87.38 114 ARG A CA 1
ATOM 857 C C . ARG A 1 114 ? -3.243 -12.116 -8.549 1.00 87.38 114 ARG A C 1
ATOM 859 O O . ARG A 1 114 ? -2.462 -12.245 -9.484 1.00 87.38 114 ARG A O 1
ATOM 866 N N . HIS A 1 115 ? -3.963 -11.017 -8.335 1.00 87.38 115 HIS A N 1
ATOM 867 C CA . HIS A 1 115 ? -4.032 -9.866 -9.234 1.00 87.38 115 HIS A CA 1
ATOM 868 C C . HIS A 1 115 ? -4.066 -8.562 -8.431 1.00 87.38 115 HIS A C 1
ATOM 870 O O . HIS A 1 115 ? -5.126 -8.016 -8.125 1.00 87.38 115 HIS A O 1
ATOM 876 N N . THR A 1 116 ? -2.883 -8.065 -8.067 1.00 87.38 116 THR A N 1
ATOM 877 C CA . THR A 1 116 ? -2.736 -6.757 -7.419 1.00 87.38 116 THR A CA 1
ATOM 878 C C . THR A 1 116 ? -1.995 -5.780 -8.316 1.00 87.38 116 THR A C 1
ATOM 880 O O . THR A 1 116 ? -0.869 -6.033 -8.749 1.00 87.38 116 THR A O 1
ATOM 883 N N . ILE A 1 117 ? -2.598 -4.610 -8.500 1.00 87.38 117 ILE A N 1
ATOM 884 C CA . ILE A 1 117 ? -2.010 -3.466 -9.179 1.00 87.38 117 ILE A CA 1
ATOM 885 C C . ILE A 1 117 ? -1.731 -2.376 -8.146 1.00 87.38 117 ILE A C 1
ATOM 887 O O . ILE A 1 117 ? -2.626 -1.869 -7.475 1.00 87.38 117 ILE A O 1
ATOM 891 N N . MET A 1 118 ? -0.463 -1.991 -8.023 1.00 87.50 118 MET A N 1
ATOM 892 C CA . MET A 1 118 ? -0.055 -0.828 -7.234 1.00 87.50 118 MET A CA 1
ATOM 893 C C . MET A 1 118 ? 0.286 0.317 -8.175 1.00 87.50 118 MET A C 1
ATOM 895 O O . MET A 1 118 ? 1.146 0.161 -9.041 1.00 87.50 118 MET A O 1
ATOM 899 N N . ILE A 1 119 ? -0.368 1.454 -7.997 1.00 87.12 119 ILE A N 1
ATOM 900 C CA . ILE A 1 119 ? -0.136 2.684 -8.745 1.00 87.12 119 ILE A CA 1
ATOM 901 C C . ILE A 1 119 ? 0.516 3.678 -7.793 1.00 87.12 119 ILE A C 1
ATOM 903 O O . ILE A 1 119 ? -0.022 3.926 -6.714 1.00 87.12 119 ILE A O 1
ATOM 907 N N . CYS A 1 120 ? 1.646 4.260 -8.177 1.00 87.94 120 CYS A N 1
ATOM 908 C CA . CYS A 1 120 ? 2.362 5.217 -7.348 1.00 87.94 120 CYS A CA 1
ATOM 909 C C . CYS A 1 120 ? 2.934 6.397 -8.134 1.00 87.94 120 CYS A C 1
ATOM 911 O O . CYS A 1 120 ? 3.221 6.274 -9.320 1.00 87.94 120 CYS A O 1
ATOM 913 N N . ASP A 1 121 ? 3.105 7.545 -7.483 1.00 89.56 121 ASP A N 1
ATOM 914 C CA . ASP A 1 121 ? 3.885 8.658 -8.038 1.00 89.56 121 ASP A CA 1
ATOM 915 C C . ASP A 1 121 ? 5.388 8.473 -7.776 1.00 89.56 121 ASP A C 1
ATOM 917 O O . ASP A 1 121 ? 5.803 7.543 -7.079 1.00 89.56 121 ASP A O 1
ATOM 921 N N . GLU A 1 122 ? 6.224 9.338 -8.356 1.00 89.56 122 GLU A N 1
ATOM 922 C CA . GLU A 1 122 ? 7.675 9.256 -8.151 1.00 89.56 122 GLU A CA 1
ATOM 923 C C . GLU A 1 122 ? 8.053 9.443 -6.675 1.00 89.56 122 GLU A C 1
ATOM 925 O O . GLU A 1 122 ? 8.884 8.692 -6.156 1.00 89.56 122 GLU A O 1
ATOM 930 N N . ASP A 1 123 ? 7.388 10.365 -5.977 1.00 91.31 123 ASP A N 1
ATOM 931 C CA . ASP A 1 123 ? 7.633 10.662 -4.565 1.00 91.31 123 ASP A CA 1
ATOM 932 C C . ASP A 1 123 ? 7.374 9.455 -3.650 1.00 91.31 123 ASP A C 1
ATOM 934 O O . ASP A 1 123 ? 8.122 9.213 -2.701 1.00 91.31 123 ASP A O 1
ATOM 938 N N . ALA A 1 124 ? 6.359 8.637 -3.934 1.00 89.75 124 ALA A N 1
ATOM 939 C CA . ALA A 1 124 ? 6.113 7.407 -3.189 1.00 89.75 124 ALA A CA 1
ATOM 940 C C . ALA A 1 124 ? 7.204 6.340 -3.404 1.00 89.75 124 ALA A C 1
ATOM 942 O O . ALA A 1 124 ? 7.283 5.389 -2.631 1.00 89.75 124 ALA A O 1
ATOM 943 N N . THR A 1 125 ? 8.072 6.472 -4.412 1.00 92.31 125 THR A N 1
ATOM 944 C CA . THR A 1 125 ? 9.147 5.499 -4.684 1.00 92.31 125 THR A CA 1
ATOM 945 C C . THR A 1 125 ? 10.484 5.828 -4.019 1.00 92.31 125 THR A C 1
ATOM 947 O O . THR A 1 125 ? 11.434 5.064 -4.178 1.00 92.31 125 THR A O 1
ATOM 950 N N . LEU A 1 126 ? 10.575 6.919 -3.248 1.00 92.06 126 LEU A N 1
ATOM 951 C CA . LEU A 1 126 ? 11.837 7.418 -2.677 1.00 92.06 126 LEU A CA 1
ATOM 952 C C . LEU A 1 126 ? 12.580 6.410 -1.782 1.00 92.06 126 LEU A C 1
ATOM 954 O O . LEU A 1 126 ? 13.808 6.377 -1.791 1.00 92.06 126 LEU A O 1
ATOM 958 N N . GLU A 1 127 ? 11.850 5.574 -1.042 1.00 93.06 127 GLU A N 1
ATOM 959 C CA . GLU A 1 127 ? 12.414 4.559 -0.134 1.00 93.06 127 GLU A CA 1
ATOM 960 C C . GLU A 1 127 ? 12.647 3.197 -0.819 1.00 93.06 127 GLU A C 1
ATOM 962 O O . GLU A 1 127 ? 13.117 2.247 -0.194 1.00 93.06 127 GLU A O 1
ATOM 967 N N . LEU A 1 128 ? 12.314 3.064 -2.107 1.00 93.44 128 LEU A N 1
ATOM 968 C CA . LEU A 1 128 ? 12.504 1.820 -2.852 1.00 93.44 128 LEU A CA 1
ATOM 969 C C . LEU A 1 128 ? 13.935 1.674 -3.366 1.00 93.44 128 LEU A C 1
ATOM 971 O O . LEU A 1 128 ? 14.624 2.641 -3.700 1.00 93.44 128 LEU A O 1
ATOM 975 N N . ARG A 1 129 ? 14.385 0.427 -3.544 1.00 93.38 129 ARG A N 1
ATOM 976 C CA . ARG A 1 129 ? 15.669 0.171 -4.201 1.00 93.38 129 ARG A CA 1
ATOM 977 C C . ARG A 1 129 ? 15.602 0.617 -5.655 1.00 93.38 129 ARG A C 1
ATOM 979 O O . ARG A 1 129 ? 14.686 0.272 -6.401 1.00 93.38 129 ARG A O 1
ATOM 986 N N . VAL A 1 130 ? 16.691 1.233 -6.115 1.00 92.19 130 VAL A N 1
ATOM 987 C CA . VAL A 1 130 ? 16.877 1.645 -7.519 1.00 92.19 130 VAL A CA 1
ATOM 988 C C . VAL A 1 130 ? 16.607 0.497 -8.498 1.00 92.19 130 VAL A C 1
ATOM 990 O O . VAL A 1 130 ? 16.049 0.711 -9.571 1.00 92.19 130 VAL A O 1
ATOM 993 N N . LYS A 1 131 ? 16.982 -0.738 -8.136 1.00 92.94 131 LYS A N 1
ATOM 994 C CA . LYS A 1 131 ? 16.727 -1.927 -8.961 1.00 92.94 131 LYS A CA 1
ATOM 995 C C . LYS A 1 131 ? 15.227 -2.195 -9.135 1.00 92.94 131 LYS A C 1
ATOM 997 O O . LYS A 1 131 ? 14.809 -2.488 -10.251 1.00 92.94 131 LYS A O 1
ATOM 1002 N N . THR A 1 132 ? 14.447 -2.076 -8.063 1.00 91.62 132 THR A N 1
ATOM 1003 C CA . THR A 1 132 ? 12.991 -2.276 -8.052 1.00 91.62 132 THR A CA 1
ATOM 1004 C C . THR A 1 132 ? 12.311 -1.253 -8.955 1.00 91.62 132 THR A C 1
ATOM 1006 O O . THR A 1 132 ? 11.575 -1.621 -9.868 1.00 91.62 132 THR A O 1
ATOM 1009 N N . VAL A 1 133 ? 12.643 0.030 -8.778 1.00 91.81 133 VAL A N 1
ATOM 1010 C CA . VAL A 1 133 ? 12.074 1.120 -9.583 1.00 91.81 133 VAL A CA 1
ATOM 1011 C C . VAL A 1 133 ? 12.432 0.963 -11.061 1.00 91.81 133 VAL A C 1
ATOM 1013 O O . VAL A 1 133 ? 11.551 1.024 -11.914 1.00 91.81 133 VAL A O 1
ATOM 1016 N N . LYS A 1 134 ? 13.705 0.694 -11.386 1.00 90.56 134 LYS A N 1
ATOM 1017 C CA . LYS A 1 134 ? 14.144 0.488 -12.778 1.00 90.56 134 LYS A CA 1
ATOM 1018 C C . LYS A 1 134 ? 13.439 -0.688 -13.447 1.00 90.56 134 LYS A C 1
ATOM 1020 O O . LYS A 1 134 ? 13.074 -0.579 -14.611 1.00 90.56 134 LYS A O 1
ATOM 1025 N N . TYR A 1 135 ? 13.253 -1.788 -12.721 1.00 91.25 135 TYR A N 1
ATOM 1026 C CA . TYR A 1 135 ? 12.552 -2.960 -13.233 1.00 91.25 135 TYR A CA 1
ATOM 1027 C C . TYR A 1 135 ? 11.107 -2.624 -13.618 1.00 91.25 135 TYR A C 1
ATOM 1029 O O . TYR A 1 135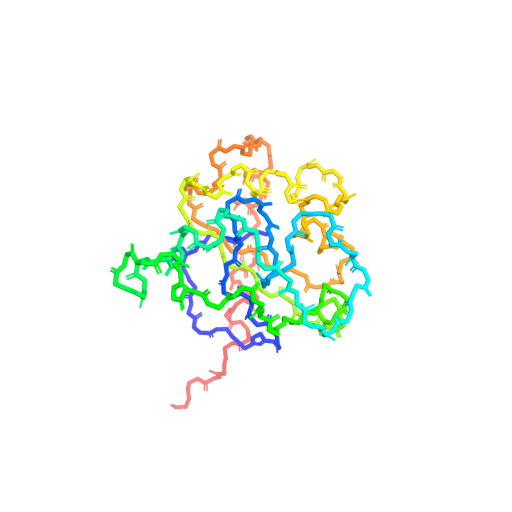 ? 10.698 -2.896 -14.741 1.00 91.25 135 TYR A O 1
ATOM 1037 N N . PHE A 1 136 ? 10.352 -1.973 -12.728 1.00 89.50 136 PHE A N 1
ATOM 1038 C CA . PHE A 1 136 ? 8.955 -1.637 -13.014 1.00 89.50 136 PHE A CA 1
ATOM 1039 C C . PHE A 1 136 ? 8.798 -0.513 -14.041 1.00 89.50 136 PHE A C 1
ATOM 1041 O O . PHE A 1 136 ? 7.894 -0.597 -14.866 1.00 89.50 136 PHE A O 1
ATOM 1048 N N . LYS A 1 137 ? 9.698 0.480 -14.063 1.00 86.88 137 LYS A N 1
ATOM 1049 C CA . LYS A 1 137 ? 9.707 1.508 -15.118 1.00 86.88 137 LYS A CA 1
ATOM 1050 C C . LYS A 1 137 ? 9.972 0.903 -16.500 1.00 86.88 137 LYS A C 1
ATOM 1052 O O . LYS A 1 137 ? 9.308 1.277 -17.456 1.00 86.88 137 LYS A O 1
ATOM 1057 N N . ALA A 1 138 ? 10.873 -0.077 -16.610 1.00 87.56 138 ALA A N 1
ATOM 1058 C CA . ALA A 1 138 ? 11.119 -0.777 -17.875 1.00 87.56 138 ALA A CA 1
ATOM 1059 C C . ALA A 1 138 ? 9.907 -1.593 -18.366 1.00 87.56 138 ALA A C 1
ATOM 1061 O O . ALA A 1 138 ? 9.798 -1.875 -19.554 1.00 87.56 138 ALA A O 1
ATOM 1062 N N . LEU A 1 139 ? 8.995 -1.964 -17.462 1.00 86.00 139 LEU A N 1
ATOM 1063 C CA . LEU A 1 139 ? 7.756 -2.673 -17.785 1.00 86.00 139 LEU A CA 1
ATOM 1064 C C . LEU A 1 139 ? 6.562 -1.734 -18.014 1.00 86.00 139 LEU A C 1
ATOM 1066 O O . LEU A 1 139 ? 5.466 -2.218 -18.291 1.00 86.00 139 LEU A O 1
ATOM 1070 N N . SER A 1 140 ? 6.748 -0.413 -17.913 1.00 79.06 140 SER A N 1
ATOM 1071 C CA . SER A 1 140 ? 5.645 0.553 -17.997 1.00 79.06 140 SER A CA 1
ATOM 1072 C C . SER A 1 140 ? 4.891 0.454 -19.325 1.00 79.06 140 SER A C 1
ATOM 1074 O O . SER A 1 140 ? 3.671 0.381 -19.314 1.00 79.06 140 SER A O 1
ATOM 1076 N N . GLU A 1 141 ? 5.595 0.303 -20.453 1.00 75.19 141 GLU A N 1
ATOM 1077 C CA . GLU A 1 141 ? 4.983 0.158 -21.790 1.00 75.19 141 GLU A CA 1
ATOM 1078 C C . GLU A 1 141 ? 4.108 -1.099 -21.944 1.00 75.19 141 GLU A C 1
ATOM 1080 O O . GLU A 1 141 ? 3.212 -1.161 -22.788 1.00 75.19 141 GLU A O 1
ATOM 1085 N N . VAL A 1 142 ? 4.393 -2.152 -21.173 1.00 80.50 142 VAL A N 1
ATOM 1086 C CA . VAL A 1 142 ? 3.575 -3.374 -21.162 1.00 80.50 142 VAL A CA 1
ATOM 1087 C C . VAL A 1 142 ? 2.343 -3.153 -20.298 1.00 80.50 142 VAL A C 1
ATOM 1089 O O . VAL A 1 142 ? 1.242 -3.524 -20.688 1.00 80.50 142 VAL A O 1
ATOM 1092 N N . HIS A 1 143 ? 2.516 -2.520 -19.139 1.00 78.44 143 HIS A N 1
ATOM 1093 C CA . HIS A 1 143 ? 1.405 -2.261 -18.234 1.00 78.44 143 HIS A CA 1
ATOM 1094 C C . HIS A 1 143 ? 0.446 -1.183 -18.757 1.00 78.44 143 HIS A C 1
ATOM 1096 O O . HIS A 1 143 ? -0.740 -1.252 -18.470 1.00 78.44 143 HIS A O 1
ATOM 1102 N N . GLN A 1 144 ? 0.923 -0.224 -19.548 1.00 71.50 144 GLN A N 1
ATOM 1103 C CA . GLN A 1 144 ? 0.078 0.804 -20.157 1.00 71.50 144 GLN A CA 1
ATOM 1104 C C . GLN A 1 144 ? -0.893 0.209 -21.180 1.00 71.50 144 GLN A C 1
ATOM 1106 O O . GLN A 1 144 ? -2.062 0.576 -21.196 1.00 71.50 144 GLN A O 1
ATOM 1111 N N . ARG A 1 145 ? -0.455 -0.809 -21.931 1.00 72.69 145 ARG A N 1
ATOM 1112 C CA . ARG A 1 145 ? -1.338 -1.579 -22.818 1.00 72.69 145 ARG A CA 1
ATOM 1113 C C . ARG A 1 145 ? -2.459 -2.296 -22.067 1.00 72.69 145 ARG A C 1
ATOM 1115 O O . ARG A 1 145 ? -3.572 -2.334 -22.569 1.00 72.69 145 ARG A O 1
ATOM 1122 N N . LEU A 1 146 ? -2.200 -2.793 -20.853 1.00 67.81 146 LEU A N 1
ATOM 1123 C CA . LEU A 1 146 ? -3.246 -3.400 -20.016 1.00 67.81 146 LEU A CA 1
ATOM 1124 C C . LEU A 1 146 ? -4.328 -2.382 -19.624 1.00 67.81 146 LEU A C 1
ATOM 1126 O O . LEU A 1 146 ? -5.496 -2.735 -19.559 1.00 67.81 146 LEU A O 1
ATOM 1130 N N . ILE A 1 147 ? -3.954 -1.119 -19.399 1.00 64.31 147 ILE A N 1
ATOM 1131 C CA . ILE A 1 147 ? -4.908 -0.043 -19.082 1.00 64.31 147 ILE A CA 1
ATOM 1132 C C . ILE A 1 147 ? -5.713 0.355 -20.328 1.00 64.31 147 ILE A C 1
ATOM 1134 O O . ILE A 1 147 ? -6.904 0.637 -20.236 1.00 64.31 147 ILE A O 1
ATOM 1138 N N . GLU A 1 148 ? -5.066 0.399 -21.493 1.00 61.56 148 GLU A N 1
ATOM 1139 C CA . GLU A 1 148 ? -5.701 0.794 -22.755 1.00 61.56 148 GLU A CA 1
ATOM 1140 C C . GLU A 1 148 ? -6.670 -0.267 -23.297 1.00 61.56 148 GLU A C 1
ATOM 1142 O O . GLU A 1 148 ? -7.701 0.093 -23.862 1.00 61.56 148 GLU A O 1
ATOM 1147 N N . GLU A 1 149 ? -6.369 -1.556 -23.113 1.00 57.94 149 GLU A N 1
ATOM 1148 C CA . GLU A 1 149 ? -7.213 -2.669 -23.573 1.00 57.94 149 GLU A CA 1
ATOM 1149 C C . GLU A 1 149 ? -8.489 -2.854 -22.726 1.00 57.94 149 GLU A C 1
ATOM 1151 O O . GLU A 1 149 ? -9.503 -3.299 -23.263 1.00 57.94 149 GLU A O 1
ATOM 1156 N N . ASP A 1 150 ? -8.474 -2.454 -21.448 1.00 54.09 150 ASP A N 1
ATOM 1157 C CA . ASP A 1 150 ? -9.634 -2.516 -20.536 1.00 54.09 150 ASP A CA 1
ATOM 1158 C C . ASP A 1 150 ? -10.547 -1.274 -20.592 1.00 54.09 150 ASP A C 1
ATOM 1160 O O . ASP A 1 150 ? -11.596 -1.227 -19.939 1.00 54.09 150 ASP A O 1
ATOM 1164 N N . MET A 1 151 ? -10.192 -0.251 -21.377 1.00 46.88 151 MET A N 1
ATOM 1165 C CA . MET A 1 151 ? -11.067 0.904 -21.574 1.00 46.88 151 MET A CA 1
ATOM 1166 C C . MET A 1 151 ? -12.223 0.538 -22.516 1.00 46.88 151 MET A C 1
ATOM 1168 O O . MET A 1 151 ? -11.977 0.090 -23.640 1.00 46.88 151 MET A O 1
ATOM 1172 N N . PRO A 1 152 ? -13.496 0.760 -22.124 1.00 45.16 152 PRO A N 1
ATOM 1173 C CA . PRO A 1 152 ? -14.613 0.535 -23.027 1.00 45.16 152 PRO A CA 1
ATOM 1174 C C . PRO A 1 152 ? -14.420 1.399 -24.274 1.00 45.16 152 PRO A C 1
ATOM 1176 O O . PRO A 1 152 ? -14.085 2.584 -24.174 1.00 45.16 152 PRO A O 1
ATOM 1179 N N . ALA A 1 153 ? -14.611 0.792 -25.449 1.00 45.88 153 ALA A N 1
ATOM 1180 C CA . ALA A 1 153 ? -14.574 1.502 -26.718 1.00 45.88 153 ALA A CA 1
ATOM 1181 C C . ALA A 1 153 ? -15.443 2.761 -26.601 1.00 45.88 153 ALA A C 1
ATOM 1183 O O . ALA A 1 153 ? -16.631 2.673 -26.291 1.00 45.88 153 ALA A O 1
ATOM 1184 N N . LYS A 1 154 ? -14.830 3.933 -26.789 1.00 41.31 154 LYS A N 1
ATOM 1185 C CA . LYS A 1 154 ? -15.562 5.197 -26.855 1.00 41.31 154 LYS A CA 1
ATOM 1186 C C . LYS A 1 154 ? -16.482 5.132 -28.080 1.00 41.31 154 LYS A C 1
ATOM 1188 O O . LYS A 1 154 ? -15.980 5.238 -29.198 1.00 41.31 154 LYS A O 1
ATOM 1193 N N . GLU A 1 155 ? -17.778 4.902 -27.863 1.00 38.91 155 GLU A N 1
ATOM 1194 C CA . GLU A 1 155 ? -18.838 5.201 -28.843 1.00 38.91 155 GLU A CA 1
ATOM 1195 C C . GLU A 1 155 ? -19.010 6.715 -29.019 1.00 38.91 155 GLU A C 1
ATOM 1197 O O . GLU A 1 155 ? -18.906 7.457 -28.011 1.00 38.91 155 GLU A O 1
#

Radius of gyration: 16.51 Å; chains: 1; bounding box: 36×34×51 Å

Organism: Timema douglasi (NCBI:txid61478)

Sequence (155 aa):
MLCAEEIGDIHASVTHKGIGPDGHIAFNEPGSSLVSRTRVKTLAQDTLEANARFFGNDISKVPKQALTVGVGTVMDAEEVMILITGAHKAFALYKAIEEGVNHMWTVSAFQQHRHTIMICDEDATLELRVKTVKYFKALSEVHQRLIEEDMPAKE

Foldseek 3Di:
DEEQPQADDFPFQDEFEAADLQQDGWQLAAPRDLLDAWDKDFHDPVRLQVCCVVVVVDSVPRPRIDTTGHNNNQLPGLAYEHEYEALSNLVLVCCLPVNACHSSNSNVSCVPRPHYHYYYHPNSNPNPDPVVVVVVVVCNVVVVVVSVVRDPPDD

InterPro domains:
  IPR004547 Glucosamine-6-phosphate isomerase [PTHR11280] (8-145)
  IPR006148 Glucosamine/galactosamine-6-phosphate isomerase [PF01182] (18-114)
  IPR037171 NagB/RpiA transferase-like [SSF100950] (17-142)

Secondary structure (DSSP, 8-state):
-EEGGG------SEEE----TT--BTTB-TT--TTPPSEEEEPPHHHHHHHHGGGTT-GGGS-SEEEE--HHHHHTSS-EEEEE-SGGGHHHHHHHHTSPPBTTBGGGGGGGSSSEEEEE-SGGGTTS-HHHHHHHHHTHHHHHHHHHHTSPP--

pLDDT: mean 79.11, std 15.19, range [36.44, 93.88]